Protein AF-A0A6G3QPY5-F1 (afdb_monomer_lite)

Structure (mmCIF, N/CA/C/O backbone):
data_AF-A0A6G3QPY5-F1
#
_entry.id   AF-A0A6G3QPY5-F1
#
loop_
_atom_site.group_PDB
_atom_site.id
_atom_site.type_symbol
_atom_site.label_atom_id
_atom_site.label_alt_id
_atom_site.label_comp_id
_atom_site.label_asym_id
_atom_site.label_entity_id
_atom_site.label_seq_id
_atom_site.pdbx_PDB_ins_code
_atom_site.Cartn_x
_atom_site.Cartn_y
_atom_site.Cartn_z
_atom_site.occupancy
_atom_site.B_iso_or_equiv
_atom_site.auth_seq_id
_atom_site.auth_comp_id
_atom_site.auth_asym_id
_atom_site.auth_atom_id
_atom_site.pdbx_PDB_model_num
ATOM 1 N N . MET A 1 1 ? -36.463 3.104 28.370 1.00 41.06 1 MET A N 1
ATOM 2 C CA . MET A 1 1 ? -36.215 3.091 26.916 1.00 41.06 1 MET A CA 1
ATOM 3 C C . MET A 1 1 ? -34.759 2.721 26.738 1.00 41.06 1 MET A C 1
ATOM 5 O O . MET A 1 1 ? -33.921 3.489 27.179 1.00 41.06 1 MET A O 1
ATOM 9 N N . ALA A 1 2 ? -34.477 1.512 26.257 1.00 47.72 2 ALA A N 1
ATOM 10 C CA . ALA A 1 2 ? -33.112 1.089 25.970 1.00 47.72 2 ALA A CA 1
ATOM 11 C C . ALA A 1 2 ? -32.691 1.733 24.644 1.00 47.72 2 ALA A C 1
ATOM 13 O O . ALA A 1 2 ? -33.383 1.550 23.642 1.00 47.72 2 ALA A O 1
ATOM 14 N N . GLU A 1 3 ? -31.621 2.526 24.660 1.00 49.34 3 GLU A N 1
ATOM 15 C CA . GLU A 1 3 ? -30.932 2.928 23.436 1.00 49.34 3 GLU A CA 1
ATOM 16 C C . GLU A 1 3 ? -30.373 1.661 22.791 1.00 49.34 3 GLU A C 1
ATOM 18 O O . GLU A 1 3 ? -29.666 0.881 23.430 1.00 49.34 3 GLU A O 1
ATOM 23 N N . ALA A 1 4 ? -30.774 1.406 21.548 1.00 54.34 4 ALA A N 1
ATOM 24 C CA . ALA A 1 4 ? -30.171 0.354 20.755 1.00 54.34 4 ALA A CA 1
ATOM 25 C C . ALA A 1 4 ? -28.750 0.807 20.415 1.00 54.34 4 ALA A C 1
ATOM 27 O O . ALA A 1 4 ? -28.574 1.785 19.689 1.00 54.34 4 ALA A O 1
ATOM 28 N N . ASP A 1 5 ? -27.758 0.111 20.962 1.00 53.59 5 ASP A N 1
ATOM 29 C CA . ASP A 1 5 ? -26.366 0.243 20.551 1.00 53.59 5 ASP A CA 1
ATOM 30 C C . ASP A 1 5 ? -26.284 -0.176 19.077 1.00 53.59 5 ASP A C 1
ATOM 32 O O . ASP A 1 5 ? -26.408 -1.354 18.725 1.00 53.59 5 ASP A O 1
ATOM 36 N N . VAL A 1 6 ? -26.218 0.812 18.184 1.00 65.38 6 VAL A N 1
ATOM 37 C CA . VAL A 1 6 ? -26.018 0.559 16.760 1.00 65.38 6 VAL A CA 1
ATOM 38 C C . VAL A 1 6 ? -24.551 0.197 16.596 1.00 65.38 6 VAL A C 1
ATOM 40 O O . VAL A 1 6 ? -23.693 1.072 16.511 1.00 65.38 6 VAL A O 1
ATOM 43 N N . VAL A 1 7 ? -24.268 -1.102 16.533 1.00 63.78 7 VAL A N 1
ATOM 44 C CA . VAL A 1 7 ? -22.955 -1.599 16.120 1.00 63.78 7 VAL A CA 1
ATOM 45 C C . VAL A 1 7 ? -22.770 -1.246 14.646 1.00 63.78 7 VAL A C 1
ATOM 47 O O . VAL A 1 7 ? -23.289 -1.920 13.754 1.00 63.78 7 VAL A O 1
ATOM 50 N N . THR A 1 8 ? -22.052 -0.161 14.374 1.00 62.38 8 THR A N 1
ATOM 51 C CA . THR A 1 8 ? -21.553 0.139 13.034 1.00 62.38 8 THR A CA 1
ATOM 52 C C . THR A 1 8 ? -20.284 -0.676 12.798 1.00 62.38 8 THR A C 1
ATOM 54 O O . THR A 1 8 ? -19.402 -0.755 13.652 1.00 62.38 8 THR A O 1
ATOM 57 N N . ALA A 1 9 ? -20.193 -1.337 11.642 1.00 64.94 9 ALA A N 1
ATOM 58 C CA . ALA A 1 9 ? -18.938 -1.957 11.231 1.00 64.94 9 ALA A CA 1
ATOM 59 C C . ALA A 1 9 ? -17.846 -0.872 11.144 1.00 64.94 9 ALA A C 1
ATOM 61 O O . ALA A 1 9 ? -18.162 0.260 10.756 1.00 64.94 9 ALA A O 1
ATOM 62 N N . PRO A 1 10 ? -16.583 -1.186 11.485 1.00 64.06 10 PRO A N 1
ATOM 63 C CA . PRO A 1 10 ? -15.506 -0.217 11.358 1.00 64.06 10 PRO A CA 1
ATOM 64 C C . PRO A 1 10 ? -15.419 0.283 9.907 1.00 64.06 10 PRO A C 1
ATOM 66 O O . PRO A 1 10 ? -15.686 -0.487 8.974 1.00 64.06 10 PRO A O 1
ATOM 69 N N . PRO A 1 11 ? -15.071 1.566 9.698 1.00 71.31 11 PRO A N 1
ATOM 70 C CA . PRO A 1 11 ? -14.872 2.104 8.359 1.00 71.31 11 PRO A CA 1
ATOM 71 C C . PRO A 1 11 ? -13.846 1.245 7.620 1.00 71.31 11 PRO A C 1
ATOM 73 O O . PRO A 1 11 ? -12.808 0.910 8.178 1.00 71.31 11 PRO A O 1
ATOM 76 N N . ARG A 1 12 ? -14.142 0.864 6.377 1.00 88.19 12 ARG A N 1
ATOM 77 C CA . ARG A 1 12 ? -13.215 0.089 5.547 1.00 88.19 12 ARG A CA 1
ATOM 78 C C . ARG A 1 12 ? -12.429 1.051 4.668 1.00 88.19 12 ARG A C 1
ATOM 80 O O . ARG A 1 12 ? -13.041 1.790 3.900 1.00 88.19 12 ARG A O 1
ATOM 87 N N . VAL A 1 13 ? -11.106 1.047 4.791 1.00 93.81 13 VAL A N 1
ATOM 88 C CA . VAL A 1 13 ? -10.205 1.914 4.021 1.00 93.81 13 VAL A CA 1
ATOM 89 C C . VAL A 1 13 ? -9.285 1.101 3.124 1.00 93.81 13 VAL A C 1
ATOM 91 O O . VAL A 1 13 ? -8.874 -0.009 3.466 1.00 93.81 13 VAL A O 1
ATOM 94 N N . VAL A 1 14 ? -8.966 1.677 1.971 1.00 94.88 14 VAL A N 1
ATOM 95 C CA . VAL A 1 14 ? -7.907 1.211 1.076 1.00 94.88 14 VAL A CA 1
ATOM 96 C C . VAL A 1 14 ? -6.668 2.044 1.367 1.00 94.88 14 VAL A C 1
ATOM 98 O O . VAL A 1 14 ? -6.774 3.264 1.490 1.00 94.88 14 VAL A O 1
ATOM 101 N N . VAL A 1 15 ? -5.509 1.401 1.484 1.00 95.31 15 VAL A N 1
ATOM 102 C CA . VAL A 1 15 ? -4.240 2.104 1.697 1.00 95.31 15 VAL A CA 1
ATOM 103 C C . VAL A 1 15 ? -3.387 1.980 0.440 1.00 95.31 15 VAL A C 1
ATOM 105 O O . VAL A 1 15 ? -2.898 0.897 0.122 1.00 95.31 15 VAL A O 1
ATOM 108 N N . GLY A 1 16 ? -3.220 3.086 -0.286 1.00 94.56 16 GLY A N 1
ATOM 109 C CA . GLY A 1 16 ? -2.317 3.161 -1.432 1.00 94.56 16 GLY A CA 1
ATOM 110 C C . GLY A 1 16 ? -0.857 3.240 -0.985 1.00 94.56 16 GLY A C 1
ATOM 111 O O . GLY A 1 16 ? -0.496 4.071 -0.155 1.00 94.56 16 GLY A O 1
ATOM 112 N N . VAL A 1 17 ? 0.001 2.388 -1.548 1.00 93.88 17 VAL A N 1
ATOM 113 C CA . VAL A 1 17 ? 1.418 2.279 -1.188 1.00 93.88 17 VAL A CA 1
ATOM 114 C C . VAL A 1 17 ? 2.290 2.402 -2.434 1.00 93.88 17 VAL A C 1
ATOM 116 O O . VAL A 1 17 ? 2.333 1.520 -3.298 1.00 93.88 17 VAL A O 1
ATOM 119 N N . GLY A 1 18 ? 3.035 3.504 -2.508 1.00 89.75 18 GLY A N 1
ATOM 120 C CA . GLY A 1 18 ? 4.172 3.647 -3.412 1.00 89.75 18 GLY A CA 1
ATOM 121 C C . GLY A 1 18 ? 5.452 3.186 -2.719 1.00 89.75 18 GLY A C 1
ATOM 122 O O . GLY A 1 18 ? 5.741 3.640 -1.617 1.00 89.75 18 GLY A O 1
ATOM 123 N N . ALA A 1 19 ? 6.227 2.310 -3.361 1.00 88.88 19 ALA A N 1
ATOM 124 C CA . ALA A 1 19 ? 7.460 1.784 -2.781 1.00 88.88 19 ALA A CA 1
ATOM 125 C C . ALA A 1 19 ? 8.620 1.701 -3.783 1.00 88.88 19 ALA A C 1
ATOM 127 O O . ALA A 1 19 ? 8.436 1.523 -4.997 1.00 88.88 19 ALA A O 1
ATOM 128 N N . SER A 1 20 ? 9.832 1.804 -3.243 1.00 90.75 20 SER A N 1
ATOM 129 C CA . SER A 1 20 ? 11.079 1.513 -3.952 1.00 90.75 20 SER A CA 1
ATOM 130 C C . SER A 1 20 ? 11.303 0.002 -4.065 1.00 90.75 20 SER A C 1
ATOM 132 O O . SER A 1 20 ? 10.774 -0.775 -3.275 1.00 90.75 20 SER A O 1
ATOM 134 N N . THR A 1 21 ? 12.102 -0.419 -5.047 1.00 91.88 21 THR A N 1
ATOM 135 C CA . THR A 1 21 ? 12.524 -1.823 -5.169 1.00 91.88 21 THR A CA 1
ATOM 136 C C . THR A 1 21 ? 13.315 -2.247 -3.930 1.00 91.88 21 THR A C 1
ATOM 138 O O . THR A 1 21 ? 14.236 -1.535 -3.530 1.00 91.88 21 THR A O 1
ATOM 141 N N . GLY A 1 22 ? 13.008 -3.417 -3.372 1.00 93.88 22 GLY A N 1
ATOM 142 C CA . GLY A 1 22 ? 13.668 -3.955 -2.185 1.00 93.88 22 GLY A CA 1
ATOM 143 C C . GLY A 1 22 ? 13.211 -3.322 -0.871 1.00 93.88 22 GLY A C 1
ATOM 144 O O . GLY A 1 22 ? 13.959 -3.392 0.101 1.00 93.88 22 GLY A O 1
ATOM 145 N N . VAL A 1 23 ? 12.033 -2.685 -0.842 1.00 96.38 23 VAL A N 1
ATOM 146 C CA . VAL A 1 23 ? 11.457 -2.134 0.395 1.00 96.38 23 VAL A CA 1
ATOM 147 C C . VAL A 1 23 ? 11.302 -3.235 1.446 1.00 96.38 23 VAL A C 1
ATOM 149 O O . VAL A 1 23 ? 10.920 -4.364 1.124 1.00 96.38 23 VAL A O 1
ATOM 152 N N . ASP A 1 24 ? 11.591 -2.911 2.703 1.00 97.62 24 ASP A N 1
ATOM 153 C CA . ASP A 1 24 ? 11.395 -3.845 3.805 1.00 97.62 24 ASP A CA 1
ATOM 154 C C . ASP A 1 24 ? 9.916 -3.898 4.225 1.00 97.62 24 ASP A C 1
ATOM 156 O O . ASP A 1 24 ? 9.215 -2.886 4.245 1.00 97.62 24 ASP A O 1
ATOM 160 N N . ALA A 1 25 ? 9.422 -5.091 4.561 1.00 97.69 25 ALA A N 1
ATOM 161 C CA . ALA A 1 25 ? 8.027 -5.264 4.961 1.00 97.69 25 ALA A CA 1
ATOM 162 C C . ALA A 1 25 ? 7.699 -4.551 6.283 1.00 97.69 25 ALA A C 1
ATOM 164 O O . ALA A 1 25 ? 6.579 -4.077 6.454 1.00 97.69 25 ALA A O 1
ATOM 165 N N . GLU A 1 26 ? 8.658 -4.467 7.208 1.00 97.69 26 GLU A N 1
ATOM 166 C CA . GLU A 1 26 ? 8.495 -3.775 8.486 1.00 97.69 26 GLU A CA 1
ATOM 167 C C . GLU A 1 26 ? 8.381 -2.264 8.280 1.00 97.69 26 GLU A C 1
ATOM 169 O O . GLU A 1 26 ? 7.552 -1.617 8.912 1.00 97.69 26 GLU A O 1
ATOM 174 N N . GLU A 1 27 ? 9.160 -1.712 7.346 1.00 96.88 27 GLU A N 1
ATOM 175 C CA . GLU A 1 27 ? 9.079 -0.297 6.972 1.00 96.88 27 GLU A CA 1
ATOM 176 C C . GLU A 1 27 ? 7.695 0.047 6.404 1.00 96.88 27 GLU A C 1
ATOM 178 O O . GLU A 1 27 ? 7.085 1.039 6.805 1.00 96.88 27 GLU A O 1
ATOM 183 N N . VAL A 1 28 ? 7.163 -0.806 5.519 1.00 97.00 28 VAL A N 1
ATOM 184 C CA . VAL A 1 28 ? 5.812 -0.637 4.962 1.00 97.00 28 VAL A CA 1
ATOM 185 C C . VAL A 1 28 ? 4.758 -0.710 6.065 1.00 97.00 28 VAL A C 1
ATOM 187 O O . VAL A 1 28 ? 3.884 0.151 6.126 1.00 97.00 28 VAL A O 1
ATOM 190 N N . LEU A 1 29 ? 4.832 -1.716 6.941 1.00 97.44 29 LEU A N 1
ATOM 191 C CA . LEU A 1 29 ? 3.878 -1.882 8.039 1.00 97.44 29 LEU A CA 1
ATOM 192 C C . LEU A 1 29 ? 3.880 -0.686 8.984 1.00 97.44 29 LEU A C 1
ATOM 194 O O . LEU A 1 29 ? 2.814 -0.135 9.247 1.00 97.44 29 LEU A O 1
ATOM 198 N N . ALA A 1 30 ? 5.057 -0.256 9.438 1.00 97.06 30 ALA A N 1
ATOM 199 C CA . ALA A 1 30 ? 5.189 0.877 10.345 1.00 97.06 30 ALA A CA 1
ATOM 200 C C . ALA A 1 30 ? 4.573 2.146 9.744 1.00 97.06 30 ALA A C 1
ATOM 202 O O . ALA A 1 30 ? 3.795 2.830 10.406 1.00 97.06 30 ALA A O 1
ATOM 203 N N . LEU A 1 31 ? 4.840 2.421 8.461 1.00 95.75 31 LEU A N 1
ATOM 204 C CA . LEU A 1 31 ? 4.279 3.586 7.781 1.00 95.75 31 LEU A CA 1
ATOM 205 C C . LEU A 1 31 ? 2.749 3.509 7.660 1.00 95.75 31 LEU A C 1
ATOM 207 O O . LEU A 1 31 ? 2.061 4.512 7.864 1.00 95.75 31 LEU A O 1
ATOM 211 N N . VAL A 1 32 ? 2.203 2.330 7.346 1.00 95.75 32 VAL A N 1
ATOM 212 C CA . VAL A 1 32 ? 0.750 2.114 7.277 1.00 95.75 32 VAL A CA 1
ATOM 213 C C . VAL A 1 32 ? 0.110 2.311 8.652 1.00 95.75 32 VAL A C 1
ATOM 215 O O . VAL A 1 32 ? -0.875 3.040 8.769 1.00 95.75 32 VAL A O 1
ATOM 218 N N . GLU A 1 33 ? 0.668 1.704 9.698 1.00 95.81 33 GLU A N 1
ATOM 219 C CA . GLU A 1 33 ? 0.169 1.817 11.071 1.00 95.81 33 GLU A CA 1
ATOM 220 C C . GLU A 1 33 ? 0.205 3.261 11.579 1.00 95.81 33 GLU A C 1
ATOM 222 O O . GLU A 1 33 ? -0.782 3.743 12.140 1.00 95.81 33 GLU A O 1
ATOM 227 N N . ASP A 1 34 ? 1.300 3.978 11.325 1.00 96.50 34 ASP A N 1
ATOM 228 C CA . ASP A 1 34 ? 1.444 5.383 11.696 1.00 96.50 34 ASP A CA 1
ATOM 229 C C . ASP A 1 34 ? 0.435 6.276 10.969 1.00 96.50 34 ASP A C 1
ATOM 231 O O . ASP A 1 34 ? -0.224 7.100 11.608 1.00 96.50 34 ASP A O 1
ATOM 235 N N . THR A 1 35 ? 0.234 6.055 9.668 1.00 94.25 35 THR A N 1
ATOM 236 C CA . THR A 1 35 ? -0.752 6.796 8.865 1.00 94.25 35 THR A CA 1
ATOM 237 C C . THR A 1 35 ? -2.175 6.579 9.386 1.00 94.25 35 THR A C 1
ATOM 239 O O . THR A 1 35 ? -2.952 7.525 9.533 1.00 94.25 35 THR A O 1
ATOM 242 N N . LEU A 1 36 ? -2.534 5.335 9.714 1.00 94.00 36 LEU A N 1
ATOM 2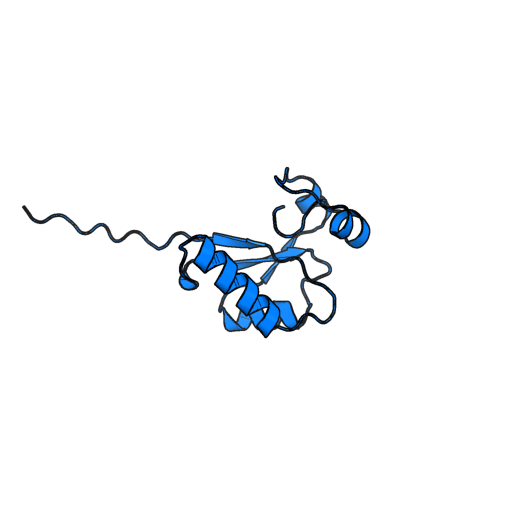43 C CA . LEU A 1 36 ? -3.853 5.009 10.263 1.00 94.00 36 LEU A CA 1
ATOM 244 C C . LEU A 1 36 ? -4.048 5.627 11.646 1.00 94.00 36 LEU A C 1
ATOM 246 O O . LEU A 1 36 ? -5.105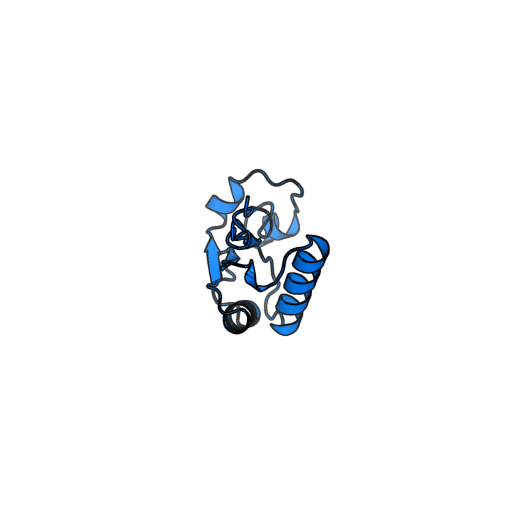 6.195 11.925 1.00 94.00 36 LEU A O 1
ATOM 250 N N . ARG A 1 37 ? -3.016 5.577 12.493 1.00 94.19 37 ARG A N 1
ATOM 251 C CA . ARG A 1 37 ? -3.014 6.204 13.816 1.00 94.19 37 ARG A CA 1
ATOM 252 C C . ARG A 1 37 ? -3.225 7.715 13.718 1.00 94.19 37 ARG A C 1
ATOM 254 O O . ARG A 1 37 ? -4.008 8.257 14.495 1.00 94.19 37 ARG A O 1
ATOM 261 N N . GLU A 1 38 ? -2.574 8.388 12.773 1.00 94.00 38 GLU A N 1
ATOM 262 C CA . GLU A 1 38 ? -2.771 9.822 12.507 1.00 94.00 38 GLU A CA 1
ATOM 263 C C . GLU A 1 38 ? -4.189 10.140 12.016 1.00 94.00 38 GLU A C 1
ATOM 265 O O . GLU A 1 38 ? -4.764 11.155 12.408 1.00 94.00 38 GLU A O 1
ATOM 270 N N . ALA A 1 39 ? -4.790 9.237 11.239 1.00 90.44 39 ALA A N 1
ATOM 271 C CA . ALA A 1 39 ? -6.181 9.330 10.803 1.00 90.44 39 ALA A CA 1
ATOM 272 C C . ALA A 1 39 ? -7.209 8.912 11.879 1.00 90.44 39 ALA A C 1
ATOM 274 O O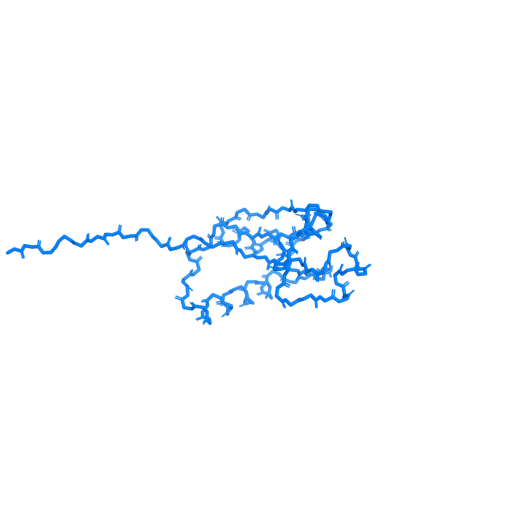 . ALA A 1 39 ? -8.415 9.007 11.643 1.00 90.44 39 ALA A O 1
ATOM 275 N N . GLY A 1 40 ? -6.770 8.435 13.051 1.00 93.44 40 GLY A N 1
ATOM 276 C CA . GLY A 1 40 ? -7.652 7.928 14.109 1.00 93.44 40 GLY A CA 1
ATOM 277 C C . GLY A 1 40 ? -8.343 6.604 13.762 1.00 93.44 40 GLY A C 1
ATOM 278 O O . GLY A 1 40 ? -9.410 6.303 14.300 1.00 93.44 40 GLY A O 1
ATOM 279 N N . LEU A 1 41 ? -7.761 5.819 12.854 1.00 93.38 41 LEU A N 1
ATOM 280 C CA . LEU A 1 41 ? -8.299 4.554 12.367 1.00 93.38 41 LEU A CA 1
ATOM 281 C C . LEU A 1 41 ? -7.537 3.360 12.966 1.00 93.38 41 LEU A C 1
ATOM 283 O O . LEU A 1 41 ? -6.309 3.381 13.033 1.00 93.38 41 LEU A O 1
ATOM 287 N N . PRO A 1 42 ? -8.230 2.285 13.380 1.00 93.44 42 PRO A N 1
ATOM 288 C CA . PRO A 1 42 ? -7.565 1.046 13.763 1.00 93.44 42 PRO A CA 1
ATOM 289 C C . PRO A 1 42 ? -7.047 0.296 12.528 1.00 93.44 42 PRO A C 1
ATOM 291 O O . PRO A 1 42 ? -7.651 0.351 11.461 1.00 93.44 42 PRO A O 1
ATOM 294 N N . VAL A 1 43 ? -5.996 -0.513 12.693 1.00 92.69 43 VAL A N 1
ATOM 295 C CA . VAL A 1 43 ? -5.464 -1.388 11.624 1.00 92.69 43 VAL A CA 1
ATOM 296 C C . VAL A 1 43 ? -6.534 -2.321 11.045 1.00 92.69 43 VAL A C 1
ATOM 298 O O . VAL A 1 43 ? -6.565 -2.571 9.846 1.00 92.69 43 VAL A O 1
ATOM 301 N N . ALA A 1 44 ? -7.485 -2.762 11.874 1.00 92.31 44 ALA A N 1
ATOM 302 C CA . ALA A 1 44 ? -8.616 -3.591 11.451 1.00 92.31 44 ALA A CA 1
ATOM 303 C C . ALA A 1 44 ? -9.556 -2.918 10.425 1.00 92.31 44 ALA A C 1
ATOM 305 O O . ALA A 1 44 ? -10.392 -3.596 9.829 1.00 92.31 44 ALA A O 1
ATOM 306 N N . SER A 1 45 ? -9.437 -1.603 10.221 1.00 93.31 45 SER A N 1
ATOM 307 C CA . SER A 1 45 ? -10.160 -0.863 9.184 1.00 93.31 45 SER A CA 1
ATOM 308 C C . SER A 1 45 ? -9.588 -1.083 7.782 1.00 93.31 45 SER A C 1
ATOM 310 O O . SER A 1 45 ? -10.271 -0.795 6.800 1.00 93.31 45 SER A O 1
ATOM 312 N N . VAL A 1 46 ? -8.353 -1.576 7.647 1.00 96.00 46 VAL A N 1
ATOM 313 C CA . VAL A 1 46 ? -7.734 -1.792 6.333 1.00 96.00 46 VAL A CA 1
ATOM 314 C C . VAL A 1 46 ? -8.430 -2.947 5.619 1.00 96.00 46 VAL A C 1
ATOM 316 O O . VAL A 1 46 ? -8.521 -4.061 6.130 1.00 96.00 46 VAL A O 1
ATOM 319 N N . ALA A 1 47 ? -8.935 -2.676 4.420 1.00 96.38 47 ALA A N 1
ATOM 320 C CA . ALA A 1 47 ? -9.551 -3.678 3.562 1.00 96.38 47 ALA A CA 1
ATOM 321 C C . ALA A 1 47 ? -8.564 -4.267 2.551 1.00 96.38 47 ALA A C 1
ATOM 323 O O . ALA A 1 47 ? -8.690 -5.445 2.226 1.00 96.38 47 ALA A O 1
ATOM 324 N N . GLU A 1 48 ? -7.617 -3.461 2.066 1.00 96.19 48 GLU A N 1
ATOM 325 C CA . GLU A 1 48 ? -6.598 -3.849 1.089 1.00 96.19 48 GLU A CA 1
ATOM 326 C C . GLU A 1 48 ? -5.421 -2.867 1.098 1.00 96.19 48 GLU A C 1
ATOM 328 O O . GLU A 1 48 ? -5.572 -1.695 1.468 1.00 96.19 48 GLU A O 1
ATOM 333 N N . LEU A 1 49 ? -4.266 -3.350 0.638 1.00 97.31 49 LEU A N 1
ATOM 334 C CA . LEU A 1 49 ? -3.184 -2.494 0.166 1.00 97.31 49 LEU A CA 1
ATOM 335 C C . LEU A 1 49 ? -3.297 -2.354 -1.353 1.00 97.31 49 LEU A C 1
ATOM 337 O O . LEU A 1 49 ? -3.438 -3.356 -2.053 1.00 97.31 49 LEU A O 1
ATOM 341 N N . ALA A 1 50 ? -3.200 -1.132 -1.863 1.00 96.00 50 ALA A N 1
ATOM 342 C CA . ALA A 1 50 ? -3.213 -0.831 -3.289 1.00 96.00 50 ALA A CA 1
ATOM 343 C C . ALA A 1 50 ? -1.824 -0.372 -3.752 1.00 96.00 50 ALA A C 1
ATOM 345 O O . ALA A 1 50 ? -1.135 0.354 -3.041 1.00 96.00 50 ALA A O 1
ATOM 346 N N . THR A 1 51 ? -1.383 -0.780 -4.939 1.00 95.81 51 THR A N 1
ATOM 347 C CA . THR A 1 51 ? -0.112 -0.319 -5.520 1.00 95.81 51 THR A CA 1
ATOM 348 C C . THR A 1 51 ? -0.163 -0.297 -7.049 1.00 95.81 51 THR A C 1
ATOM 350 O O . THR A 1 51 ? -1.172 -0.643 -7.662 1.00 95.81 51 THR A O 1
ATOM 353 N N . VAL A 1 52 ? 0.932 0.107 -7.689 1.00 93.56 52 VAL A N 1
ATOM 354 C CA . VAL A 1 52 ? 1.088 0.057 -9.148 1.00 93.56 52 VAL A CA 1
ATOM 355 C C . VAL A 1 52 ? 1.506 -1.343 -9.610 1.00 93.56 52 VAL A C 1
ATOM 357 O O . VAL A 1 52 ? 2.270 -2.026 -8.931 1.00 93.56 52 VAL A O 1
ATOM 360 N N . ASP A 1 53 ? 1.041 -1.774 -10.781 1.00 91.81 53 ASP A N 1
ATOM 361 C CA . ASP A 1 53 ? 1.303 -3.096 -11.377 1.00 91.81 53 ASP A CA 1
ATOM 362 C C . ASP A 1 53 ? 2.775 -3.550 -11.338 1.00 91.81 53 ASP A C 1
ATOM 364 O O . ASP A 1 53 ? 3.069 -4.687 -10.968 1.00 91.81 53 ASP A O 1
ATOM 368 N N . SER A 1 54 ? 3.716 -2.651 -11.616 1.00 90.44 54 SER A N 1
ATOM 369 C CA . SER A 1 54 ? 5.162 -2.908 -11.573 1.00 90.44 54 SER A CA 1
ATOM 370 C C . SER A 1 54 ? 5.706 -3.245 -10.175 1.00 90.44 54 SER A C 1
ATOM 372 O O . SER A 1 54 ? 6.855 -3.673 -10.047 1.00 90.44 54 SER A O 1
ATOM 374 N N . ARG A 1 55 ? 4.891 -3.075 -9.128 1.00 91.31 55 ARG A N 1
ATOM 375 C CA . ARG A 1 55 ? 5.183 -3.398 -7.725 1.00 91.31 55 ARG A CA 1
ATOM 376 C C . ARG A 1 55 ? 4.326 -4.536 -7.170 1.00 91.31 55 ARG A C 1
ATOM 378 O O . ARG A 1 55 ? 4.518 -4.918 -6.022 1.00 91.31 55 ARG A O 1
ATOM 385 N N . ALA A 1 56 ? 3.450 -5.139 -7.975 1.00 91.69 56 ALA A N 1
ATOM 386 C CA . ALA A 1 56 ? 2.538 -6.200 -7.533 1.00 91.69 56 ALA A CA 1
ATOM 387 C C . ALA A 1 56 ? 3.244 -7.428 -6.922 1.00 91.69 56 ALA A C 1
ATOM 389 O O . ALA A 1 56 ? 2.660 -8.136 -6.107 1.00 91.69 56 ALA A O 1
ATOM 390 N N . ALA A 1 57 ? 4.491 -7.687 -7.328 1.00 94.44 57 ALA A N 1
ATOM 391 C CA . ALA A 1 57 ? 5.304 -8.809 -6.857 1.00 94.44 57 ALA A CA 1
ATOM 392 C C . ALA A 1 57 ? 6.479 -8.380 -5.958 1.00 94.44 57 ALA A C 1
ATOM 394 O O . ALA A 1 57 ? 7.370 -9.188 -5.701 1.00 94.44 57 ALA A O 1
ATOM 395 N N . GLU A 1 58 ? 6.515 -7.123 -5.504 1.00 97.12 58 GLU A N 1
ATOM 396 C CA . GLU A 1 58 ? 7.568 -6.637 -4.610 1.00 97.12 58 GLU A CA 1
ATOM 397 C C . GLU A 1 58 ? 7.488 -7.382 -3.261 1.00 97.12 58 GLU A C 1
ATOM 399 O O . GLU A 1 58 ? 6.464 -7.272 -2.578 1.00 97.12 58 GLU A O 1
ATOM 404 N N . PRO A 1 59 ? 8.530 -8.133 -2.843 1.00 97.50 59 PRO A N 1
ATOM 405 C CA . PRO A 1 59 ? 8.446 -9.001 -1.668 1.00 97.50 59 PRO A CA 1
ATOM 406 C C . PRO A 1 59 ? 8.046 -8.274 -0.383 1.00 97.50 59 PRO A C 1
ATOM 408 O O . PRO A 1 59 ? 7.256 -8.814 0.390 1.00 97.50 59 PRO A O 1
ATOM 411 N N . GLY A 1 60 ? 8.533 -7.045 -0.179 1.00 97.56 60 GLY A N 1
ATOM 412 C CA . GLY A 1 60 ? 8.178 -6.234 0.987 1.00 97.56 60 GLY A CA 1
ATOM 413 C C . GLY A 1 60 ? 6.687 -5.904 1.059 1.00 97.56 60 GLY A C 1
ATOM 414 O O . GLY A 1 60 ? 6.077 -6.046 2.117 1.00 97.56 60 GLY A O 1
ATOM 415 N N . LEU A 1 61 ? 6.069 -5.548 -0.073 1.00 97.50 61 LEU A N 1
ATOM 416 C CA . LEU A 1 61 ? 4.634 -5.243 -0.138 1.00 97.50 61 LEU A CA 1
ATOM 417 C C . LEU A 1 61 ? 3.775 -6.496 0.037 1.00 97.50 61 LEU A C 1
ATOM 419 O O . LEU A 1 61 ? 2.777 -6.468 0.757 1.00 97.50 61 LEU A O 1
ATOM 423 N N . VAL A 1 62 ? 4.170 -7.600 -0.602 1.00 98.19 62 VAL A N 1
ATOM 424 C CA . VAL A 1 62 ? 3.463 -8.882 -0.489 1.00 98.19 62 VAL A CA 1
ATOM 425 C C . VAL A 1 62 ? 3.481 -9.375 0.959 1.00 98.19 62 VAL A C 1
ATOM 427 O O . VAL A 1 62 ? 2.449 -9.788 1.488 1.00 98.19 62 VAL A O 1
ATOM 430 N N . GLU A 1 63 ? 4.635 -9.302 1.621 1.00 98.44 63 GLU A N 1
ATOM 431 C CA . GLU A 1 63 ? 4.777 -9.716 3.014 1.00 98.44 63 GLU A CA 1
ATOM 432 C C . GLU A 1 63 ? 4.026 -8.784 3.976 1.00 98.44 63 GLU A C 1
ATOM 434 O O . GLU A 1 63 ? 3.371 -9.275 4.897 1.00 98.44 63 GLU A O 1
ATOM 439 N N . ALA A 1 64 ? 4.040 -7.467 3.749 1.00 98.00 64 ALA A N 1
ATOM 440 C CA . ALA A 1 64 ? 3.256 -6.520 4.542 1.00 98.00 64 ALA A CA 1
ATOM 441 C C . ALA A 1 64 ? 1.746 -6.801 4.435 1.00 98.00 64 ALA A C 1
ATOM 443 O O . ALA A 1 64 ? 1.072 -6.950 5.456 1.00 98.00 64 ALA A O 1
ATOM 444 N N . ALA A 1 65 ? 1.221 -6.980 3.217 1.00 97.56 65 ALA A N 1
ATOM 445 C CA . ALA A 1 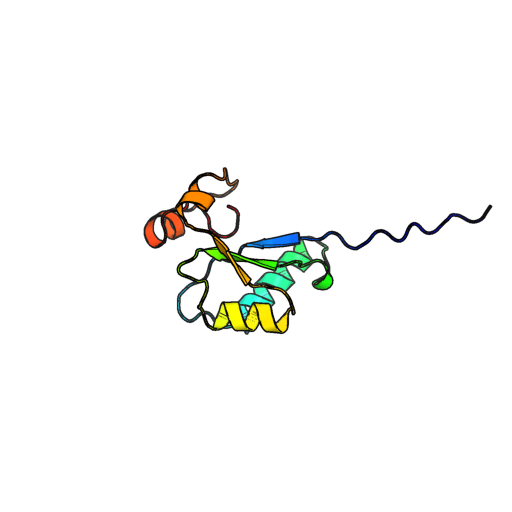65 ? -0.180 -7.343 2.993 1.00 97.56 65 ALA A CA 1
ATOM 446 C C . ALA A 1 65 ? -0.544 -8.663 3.696 1.00 97.56 65 ALA A C 1
ATOM 448 O O . ALA A 1 65 ? -1.561 -8.756 4.389 1.00 97.56 65 ALA A O 1
ATOM 449 N N . ARG A 1 66 ? 0.339 -9.670 3.605 1.00 98.12 66 ARG A N 1
ATOM 450 C CA . ARG A 1 66 ? 0.172 -10.960 4.289 1.00 98.12 66 ARG A CA 1
ATOM 451 C C . ARG A 1 66 ? 0.105 -10.805 5.809 1.00 98.12 66 ARG A C 1
ATOM 453 O O . ARG A 1 66 ? -0.723 -11.462 6.438 1.00 98.12 66 ARG A O 1
ATOM 460 N N . ARG A 1 67 ? 0.962 -9.971 6.406 1.00 98.00 67 ARG A N 1
ATOM 461 C CA . ARG A 1 67 ? 0.988 -9.721 7.859 1.00 98.00 67 ARG A CA 1
ATOM 462 C C . ARG A 1 67 ? -0.240 -8.951 8.343 1.00 98.00 67 ARG A C 1
ATOM 464 O O . ARG A 1 67 ? -0.754 -9.274 9.408 1.00 98.00 67 ARG A O 1
ATOM 471 N N . LEU A 1 68 ? -0.745 -8.014 7.540 1.00 95.88 68 LEU A N 1
ATOM 472 C CA . LEU A 1 68 ? -2.017 -7.325 7.791 1.00 95.88 68 LEU A CA 1
ATOM 473 C C . LEU A 1 68 ? -3.242 -8.227 7.567 1.00 95.88 68 LEU A C 1
ATOM 475 O O . LEU A 1 68 ? -4.331 -7.911 8.036 1.00 95.88 68 LEU A O 1
ATOM 479 N N . GLY A 1 69 ? -3.082 -9.347 6.856 1.00 97.06 69 GLY A N 1
ATOM 480 C CA . GLY A 1 69 ? -4.180 -10.255 6.523 1.00 97.06 69 GLY A C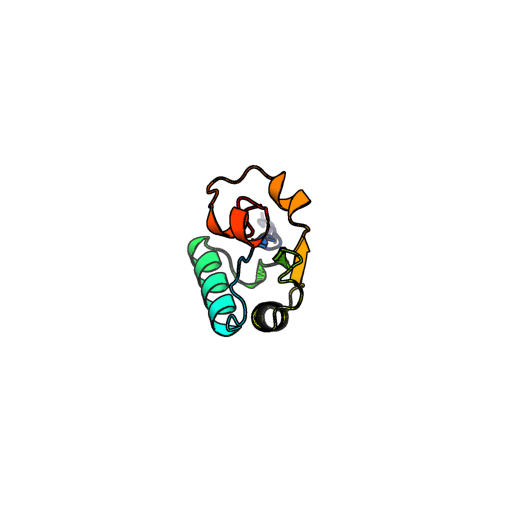A 1
ATOM 481 C C . GLY A 1 69 ? -5.126 -9.701 5.454 1.00 97.06 69 GLY A C 1
ATOM 482 O O . GLY A 1 69 ? -6.291 -10.096 5.408 1.00 97.06 69 GLY A O 1
ATOM 483 N N . VAL A 1 70 ? -4.638 -8.797 4.601 1.00 97.12 70 VAL A N 1
ATOM 484 C CA . VAL A 1 70 ? -5.415 -8.126 3.547 1.00 97.12 70 VAL A CA 1
ATOM 485 C C . VAL A 1 70 ? -4.816 -8.417 2.166 1.00 97.12 70 VAL A C 1
ATOM 487 O O . VAL A 1 70 ? -3.629 -8.731 2.065 1.00 97.12 70 VAL A O 1
ATOM 490 N N . PRO A 1 71 ? -5.601 -8.349 1.077 1.00 97.50 71 PRO A N 1
ATOM 491 C CA . PRO A 1 71 ? -5.056 -8.475 -0.269 1.00 97.50 71 PRO A CA 1
ATOM 492 C C . PRO A 1 71 ? -4.134 -7.300 -0.630 1.00 97.50 71 PRO A C 1
ATOM 494 O O . PRO A 1 71 ? -4.337 -6.171 -0.181 1.00 97.50 71 PRO A O 1
ATOM 497 N N . LEU A 1 72 ? -3.156 -7.582 -1.496 1.00 97.56 72 LEU A N 1
ATOM 498 C CA . LEU A 1 72 ? -2.422 -6.579 -2.266 1.00 97.56 72 LEU A CA 1
ATOM 499 C C . LEU A 1 72 ? -3.045 -6.502 -3.664 1.00 97.56 72 LEU A C 1
ATOM 501 O O . LEU A 1 72 ? -3.014 -7.482 -4.411 1.00 97.56 72 LEU A O 1
ATOM 505 N N . VAL A 1 73 ? -3.614 -5.353 -4.010 1.00 96.94 73 VAL A N 1
ATOM 506 C CA . VAL A 1 73 ? -4.253 -5.093 -5.302 1.00 96.94 73 VAL A CA 1
ATOM 507 C C . VAL A 1 73 ? -3.364 -4.162 -6.111 1.00 96.94 73 VAL A C 1
ATOM 509 O O . VAL A 1 73 ? -2.857 -3.166 -5.600 1.00 96.94 73 VAL A O 1
ATOM 512 N N . ALA A 1 74 ? -3.151 -4.494 -7.381 1.00 94.69 74 ALA A N 1
ATOM 513 C CA . ALA A 1 74 ? -2.294 -3.715 -8.254 1.00 94.69 74 ALA A CA 1
ATOM 514 C C . ALA A 1 74 ? -3.089 -3.099 -9.405 1.00 94.69 74 ALA A C 1
ATOM 516 O O . ALA A 1 74 ? -3.897 -3.776 -10.043 1.00 94.69 74 ALA A O 1
ATOM 517 N N . TYR A 1 75 ? -2.821 -1.828 -9.680 1.00 92.44 75 TYR A N 1
ATOM 518 C CA . TYR A 1 75 ? -3.489 -1.046 -10.710 1.00 92.44 75 TYR A CA 1
ATOM 519 C C . TYR A 1 75 ? -2.503 -0.644 -11.804 1.00 92.44 75 TYR A C 1
ATOM 521 O O . TYR A 1 75 ? -1.335 -0.336 -11.544 1.00 92.44 75 TYR A O 1
ATOM 529 N N . GLY A 1 76 ? -2.974 -0.648 -13.051 1.00 89.88 76 GLY A N 1
ATOM 530 C CA . GLY A 1 76 ? -2.171 -0.202 -14.179 1.00 89.88 76 GLY A CA 1
ATOM 531 C C . GLY A 1 76 ? -1.920 1.308 -14.099 1.00 89.88 76 GLY A C 1
ATOM 532 O O . GLY A 1 76 ? -2.822 2.070 -13.745 1.00 89.88 76 GLY A O 1
ATOM 533 N N . PRO A 1 77 ? -0.740 1.801 -14.497 1.00 83.50 77 PRO A N 1
ATOM 534 C CA . PRO A 1 77 ? -0.404 3.217 -14.369 1.00 83.50 77 PRO A CA 1
ATOM 535 C C . PRO A 1 77 ? -1.293 4.143 -15.202 1.00 83.50 77 PRO A C 1
ATOM 537 O O . PRO A 1 77 ? -1.479 5.302 -14.850 1.00 83.50 77 PRO A O 1
ATOM 540 N N . ARG A 1 78 ? -1.887 3.637 -16.291 1.00 84.06 78 ARG A N 1
ATOM 541 C CA . ARG A 1 78 ? -2.866 4.390 -17.092 1.00 84.06 78 ARG A CA 1
ATOM 542 C C . ARG A 1 78 ? -4.193 4.602 -16.376 1.00 84.06 78 ARG A C 1
ATOM 544 O O . ARG A 1 78 ? -4.881 5.562 -16.710 1.00 84.06 78 ARG A O 1
ATOM 551 N N . ASP A 1 79 ? -4.559 3.699 -15.474 1.00 84.25 79 ASP A N 1
ATOM 552 C CA . ASP A 1 79 ? -5.781 3.812 -14.685 1.00 84.25 79 ASP A CA 1
ATOM 553 C C . ASP A 1 79 ? -5.540 4.791 -13.536 1.00 84.25 79 ASP A C 1
ATOM 555 O O . ASP A 1 79 ? -6.302 5.741 -13.386 1.00 84.25 79 ASP A O 1
ATOM 559 N N . LEU A 1 80 ? -4.399 4.656 -12.849 1.00 83.44 80 LEU A N 1
ATOM 560 C CA . LEU A 1 80 ? -3.953 5.596 -11.815 1.00 83.44 80 LEU A CA 1
ATOM 561 C C . LEU A 1 80 ? -3.819 7.031 -12.358 1.00 83.44 80 LEU A C 1
ATOM 563 O O . LEU A 1 80 ? -4.310 7.982 -11.762 1.00 83.44 80 LEU A O 1
ATOM 567 N N . ALA A 1 81 ? -3.252 7.210 -13.555 1.00 81.19 81 ALA A N 1
ATOM 568 C CA . ALA A 1 81 ? -3.085 8.535 -14.158 1.00 81.19 81 ALA A CA 1
ATOM 569 C C . ALA A 1 81 ? -4.397 9.267 -14.502 1.00 81.19 81 ALA A C 1
ATOM 571 O O . ALA A 1 81 ? -4.354 10.439 -14.879 1.00 81.19 81 ALA A O 1
ATOM 572 N N . ARG A 1 82 ? -5.553 8.596 -14.419 1.00 84.56 82 ARG A N 1
ATOM 573 C CA . ARG A 1 82 ? -6.874 9.211 -14.633 1.00 84.56 82 ARG A CA 1
ATOM 574 C C . ARG A 1 82 ? -7.480 9.782 -13.358 1.00 84.56 82 ARG A C 1
ATOM 576 O O . ARG A 1 82 ? -8.490 10.474 -13.455 1.00 84.56 82 ARG A O 1
ATOM 583 N N . VAL A 1 83 ? -6.910 9.471 -12.199 1.00 82.75 83 VAL A N 1
ATOM 584 C CA . VAL A 1 83 ? -7.413 9.937 -10.912 1.00 82.75 83 VAL A CA 1
ATOM 585 C C . VAL A 1 83 ? -6.785 11.289 -10.599 1.00 82.75 83 VAL A C 1
ATOM 587 O O . VAL A 1 83 ? -5.566 11.460 -10.639 1.00 82.75 83 VAL A O 1
ATOM 590 N N . GLU A 1 84 ? -7.635 12.280 -10.335 1.00 80.44 84 GLU A N 1
ATOM 591 C CA . GLU A 1 84 ? -7.183 13.573 -9.833 1.00 80.44 84 GLU A CA 1
ATOM 592 C C . GLU A 1 84 ? -6.755 13.406 -8.378 1.00 80.44 84 GLU A C 1
ATOM 594 O O . GLU A 1 84 ? -7.553 13.022 -7.524 1.00 80.44 84 GLU A O 1
ATOM 599 N N . VAL A 1 85 ? -5.487 13.700 -8.105 1.00 82.81 85 VAL A N 1
ATOM 600 C CA . VAL A 1 85 ? -4.887 13.530 -6.781 1.00 82.81 85 VAL A CA 1
ATOM 601 C C . VAL A 1 85 ? -4.563 14.882 -6.152 1.00 82.81 85 VAL A C 1
ATOM 603 O O . VAL A 1 85 ? -4.153 15.805 -6.865 1.00 82.81 85 VAL A O 1
ATOM 606 N N . PRO A 1 86 ? -4.726 15.027 -4.827 1.00 79.38 86 PRO A N 1
ATOM 607 C CA . PRO A 1 86 ? -4.452 16.282 -4.138 1.00 79.38 86 PRO A CA 1
ATOM 608 C C . PRO A 1 86 ? -2.957 16.640 -4.118 1.00 79.38 86 PRO A C 1
ATOM 610 O O . PRO A 1 86 ? -2.632 17.829 -4.140 1.00 79.38 86 PRO A O 1
ATOM 613 N N . HIS A 1 87 ? -2.049 15.654 -4.129 1.00 77.38 87 HIS A N 1
ATOM 614 C CA . HIS A 1 87 ? -0.600 15.873 -4.058 1.00 77.38 87 HIS A CA 1
ATOM 615 C C . HIS A 1 87 ? 0.159 15.119 -5.169 1.00 77.38 87 HIS A C 1
ATOM 617 O O . HIS A 1 87 ? 0.787 14.082 -4.934 1.00 77.38 87 HIS A O 1
ATOM 623 N N . PRO A 1 88 ? 0.160 15.644 -6.408 1.00 77.38 88 PRO A N 1
ATOM 624 C CA . PRO A 1 88 ? 0.904 15.032 -7.504 1.00 77.38 88 PRO A CA 1
ATOM 625 C C . PRO A 1 88 ? 2.426 15.146 -7.301 1.00 77.38 88 PRO A C 1
ATOM 627 O O . PRO A 1 88 ? 2.936 16.150 -6.802 1.00 77.38 88 PRO A O 1
ATOM 630 N N . SER A 1 89 ? 3.176 14.143 -7.762 1.00 77.44 89 SER A N 1
ATOM 631 C CA . SER A 1 89 ? 4.639 14.077 -7.680 1.00 77.44 89 SER A CA 1
ATOM 632 C C . SER A 1 89 ? 5.281 13.671 -9.011 1.00 77.44 89 SER A C 1
ATOM 634 O O . SER A 1 89 ? 4.795 12.804 -9.737 1.00 77.44 89 SER A O 1
ATOM 636 N N . ALA A 1 90 ? 6.432 14.274 -9.324 1.00 71.12 90 ALA A N 1
ATOM 637 C CA . ALA A 1 90 ? 7.185 13.986 -10.547 1.00 71.12 90 ALA A CA 1
ATOM 638 C C . ALA A 1 90 ? 7.916 12.630 -10.510 1.00 71.12 90 ALA A C 1
ATOM 640 O O . ALA A 1 90 ? 8.205 12.057 -11.559 1.00 71.12 90 ALA A O 1
ATOM 641 N N . VAL A 1 91 ? 8.214 12.106 -9.317 1.00 75.75 91 VAL A N 1
ATOM 642 C CA . VAL A 1 91 ? 8.960 10.848 -9.138 1.00 75.75 91 VAL A CA 1
ATOM 643 C C . VAL A 1 91 ? 8.167 9.625 -9.634 1.00 75.75 91 VAL A C 1
ATOM 645 O O . VAL A 1 91 ? 8.672 8.933 -10.520 1.00 75.75 91 VAL A O 1
ATOM 648 N N . PRO A 1 92 ? 6.934 9.347 -9.155 1.00 57.41 92 PRO A N 1
ATOM 649 C CA . PRO A 1 92 ? 6.118 8.258 -9.694 1.00 57.41 92 PRO A CA 1
ATOM 650 C C . PRO A 1 92 ? 5.717 8.509 -11.153 1.00 57.41 92 PRO A C 1
ATOM 652 O O . PRO A 1 92 ? 5.651 7.560 -11.935 1.00 57.41 92 PRO A O 1
ATOM 655 N N . LEU A 1 93 ? 5.556 9.772 -11.564 1.00 60.03 93 LEU A N 1
ATOM 656 C CA . LEU A 1 93 ? 5.252 10.100 -12.955 1.00 60.03 93 LEU A CA 1
ATOM 657 C C . LEU A 1 93 ? 6.379 9.647 -13.890 1.00 60.03 93 LEU A C 1
ATOM 659 O O . LEU A 1 93 ? 6.114 9.026 -14.915 1.00 60.03 93 LEU A O 1
ATOM 663 N N . ALA A 1 94 ? 7.634 9.907 -13.519 1.00 61.44 94 ALA A N 1
ATOM 664 C CA . ALA A 1 94 ? 8.798 9.491 -14.294 1.00 61.44 94 ALA A CA 1
ATOM 665 C C . ALA A 1 94 ? 9.073 7.979 -14.208 1.00 61.44 94 ALA A C 1
ATOM 667 O O . ALA A 1 94 ? 9.528 7.388 -15.185 1.00 61.44 94 ALA A O 1
ATOM 668 N N . ALA A 1 95 ? 8.821 7.356 -13.053 1.00 64.69 95 ALA A N 1
ATOM 669 C CA . ALA A 1 95 ? 9.154 5.953 -12.818 1.00 64.69 95 ALA A CA 1
ATOM 670 C C . ALA A 1 95 ? 8.111 4.978 -13.377 1.00 64.69 95 ALA A C 1
ATOM 672 O O . ALA A 1 95 ? 8.472 3.931 -13.911 1.00 64.69 95 ALA A O 1
ATOM 673 N N . VAL A 1 96 ? 6.826 5.303 -13.226 1.00 70.88 96 VAL A N 1
ATOM 674 C CA . VAL A 1 96 ? 5.722 4.386 -13.536 1.00 70.88 96 VAL A CA 1
ATOM 675 C C . VAL A 1 96 ? 4.592 5.037 -14.328 1.00 70.88 96 VAL A C 1
ATOM 677 O O . VAL A 1 96 ? 3.699 4.329 -14.764 1.00 70.88 96 VAL A O 1
ATOM 680 N N . GLY A 1 97 ? 4.630 6.344 -14.598 1.00 57.56 97 GLY A N 1
ATOM 681 C CA . GLY A 1 97 ? 3.674 6.995 -15.502 1.00 57.56 97 GLY A CA 1
ATOM 682 C C . GLY A 1 97 ? 2.370 7.465 -14.853 1.00 57.56 97 GLY A C 1
ATOM 683 O O . GLY A 1 97 ? 1.422 7.748 -15.580 1.00 57.56 97 GLY A O 1
ATOM 684 N N . THR A 1 98 ? 2.319 7.578 -13.520 1.00 65.38 98 THR A N 1
ATOM 685 C CA . THR A 1 98 ? 1.190 8.172 -12.777 1.00 65.38 98 THR A CA 1
ATOM 686 C C . THR A 1 98 ? 1.659 9.323 -11.875 1.00 65.38 98 THR A C 1
ATOM 688 O O . THR A 1 98 ? 2.732 9.207 -11.281 1.00 65.38 98 THR A O 1
ATOM 691 N N . PRO A 1 99 ? 0.901 10.433 -11.737 1.00 60.00 99 PRO A N 1
ATOM 692 C CA . 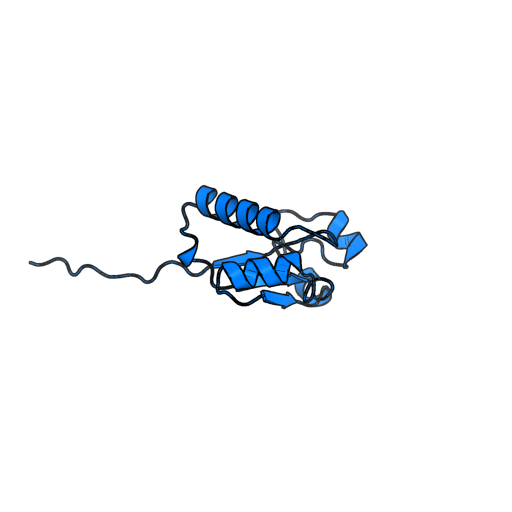PRO A 1 99 ? 1.254 11.528 -10.831 1.00 60.00 99 PRO A CA 1
ATOM 693 C C . PRO A 1 99 ? 1.291 11.110 -9.352 1.00 60.00 99 PRO A C 1
ATOM 695 O O . PRO A 1 99 ? 1.988 11.749 -8.571 1.00 60.00 99 PRO A O 1
ATOM 698 N N . SER A 1 100 ? 0.598 10.040 -8.955 1.00 79.88 100 SER A N 1
ATOM 699 C CA . SER A 1 100 ? 0.719 9.420 -7.629 1.00 79.88 100 SER A CA 1
ATOM 700 C C . SER A 1 100 ? 0.346 7.938 -7.702 1.00 79.88 100 SER A C 1
ATOM 702 O O . SER A 1 100 ? -0.450 7.544 -8.546 1.00 79.88 100 SER A O 1
ATOM 704 N N . VAL A 1 101 ? 0.944 7.104 -6.851 1.00 77.19 101 VAL A N 1
ATOM 705 C CA . VAL A 1 101 ? 0.510 5.705 -6.643 1.00 77.19 101 VAL A CA 1
ATOM 706 C C . VAL A 1 101 ? -0.297 5.576 -5.353 1.00 77.19 101 VAL A C 1
ATOM 708 O O . VAL A 1 101 ? -1.173 4.732 -5.264 1.00 77.19 101 VAL A O 1
ATOM 711 N N . ALA A 1 102 ? 0.013 6.393 -4.345 1.00 79.00 102 ALA A N 1
ATOM 712 C CA . ALA A 1 102 ? -0.620 6.294 -3.034 1.00 79.00 102 ALA A CA 1
ATOM 713 C C . ALA A 1 102 ? -1.998 6.970 -2.986 1.00 79.00 102 ALA A C 1
ATOM 715 O O . ALA A 1 102 ? -2.853 6.558 -2.211 1.00 79.00 102 ALA A O 1
ATOM 716 N N . GLU A 1 103 ? -2.199 8.010 -3.798 1.00 77.44 103 GLU A N 1
ATOM 717 C CA . GLU A 1 103 ? -3.422 8.824 -3.779 1.00 77.44 103 GLU A CA 1
ATOM 718 C C . GLU A 1 103 ? -4.325 8.614 -5.001 1.00 77.44 103 GLU A C 1
ATOM 720 O O . GLU A 1 103 ? -5.464 9.077 -4.986 1.00 77.44 103 GLU A O 1
ATOM 725 N N . ALA A 1 104 ? -3.797 7.984 -6.056 1.00 68.44 104 ALA A N 1
ATOM 726 C CA . ALA A 1 104 ? -4.520 7.699 -7.293 1.00 68.44 104 ALA A CA 1
ATOM 727 C C . ALA A 1 104 ? -5.246 6.358 -7.187 1.00 68.44 104 ALA A C 1
ATOM 729 O O . ALA A 1 104 ? -6.378 6.266 -7.702 1.00 68.44 104 ALA A O 1
#

InterPro domains:
  IPR002750 CobE/GbiG C-terminal domain [PF01890] (13-104)
  IPR036518 CobE/GbiG C-terminal domain superfamily [G3DSA:3.30.420.180] (3-104)
  IPR036518 CobE/GbiG C-terminal domain superfamily [SSF159664] (7-104)
  IPR051810 Precorrin Methyltransferase [PTHR47036] (6-104)

Radius of gyration: 15.67 Å; chains: 1; bounding box: 50×27×44 Å

Foldseek 3Di:
DDDPPPPDDFAADEFFDDDDAPDALVVVLVVVCVVCVVVVHDLVNYAEYEFAPVCQPRPSRCVNCVVSVHYYHHDQQVVQQVDDFPQFDVVCCVVRNHSDRGGD

Organism: NCBI:txid2706070

pLDDT: mean 85.51, std 14.22, range [41.06, 98.44]

Sequence (104 aa):
MAEADVVTAPPRVVVGVGASTGVDAEEVLALVEDTLREAGLPVASVAELATVDSRAAEPGLVEAARRLGVPLVAYGPRDLARVEVPHPSAVPLAAVGTPSVAEA

Secondary structure (DSSP, 8-state):
-------PPPPPEEEE----TT--HHHHHHHHHHHHHHTT--GGGEEEEEEEGGGTT-HHHHHHHHHHT--EEEE-HHHHTTS--SS--HHHHHHHSSS-SS--